Protein AF-A0A960PHQ4-F1 (afdb_monomer_lite)

Radius of gyration: 29.25 Å; chains: 1; bounding box: 65×29×78 Å

pLDDT: mean 79.84, std 12.09, range [48.16, 97.5]

Sequence (141 aa):
MTSPPAVPMPLAGDEVRRRADLRRMKAVAVGLLVVASAVFVLCALAGEDAPTWVGYVRAAAEAGMVGGLADWFAVTALFKHPLGIPIPHTAIIQKRKDDIGVGLGAFVSDYFLTPEGISERLGEAHVAERLGAWLAEPANA

Structure (mmCIF, N/CA/C/O backbone):
data_AF-A0A960PHQ4-F1
#
_entry.id   AF-A0A960PHQ4-F1
#
loop_
_atom_site.group_PDB
_atom_site.id
_atom_site.type_symbol
_atom_site.label_atom_id
_atom_site.label_alt_id
_atom_site.label_comp_id
_atom_site.label_asym_id
_atom_site.label_entity_id
_atom_site.label_seq_id
_atom_site.pdbx_PDB_ins_code
_atom_site.Cartn_x
_atom_site.Cartn_y
_atom_site.Cartn_z
_atom_site.occupancy
_atom_site.B_iso_or_equiv
_atom_site.auth_seq_id
_atom_site.auth_comp_id
_atom_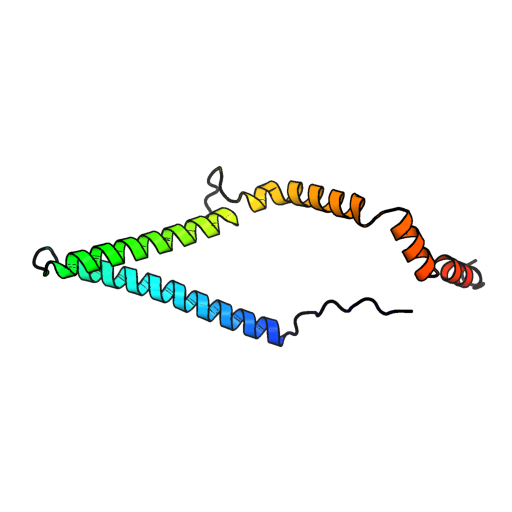site.auth_asym_id
_atom_site.auth_atom_id
_atom_site.pdbx_PDB_model_num
ATOM 1 N N . MET A 1 1 ? -37.897 9.200 27.853 1.00 48.16 1 MET A N 1
ATOM 2 C CA . MET A 1 1 ? -37.429 7.964 27.186 1.00 48.16 1 MET A CA 1
ATOM 3 C C . MET A 1 1 ? -37.031 8.293 25.753 1.00 48.16 1 MET A C 1
ATOM 5 O O . MET A 1 1 ? -37.860 8.227 24.857 1.00 48.16 1 MET A O 1
ATOM 9 N N . THR A 1 2 ? -35.791 8.717 25.536 1.00 59.56 2 THR A N 1
ATOM 10 C CA . THR A 1 2 ? -35.213 8.901 24.199 1.00 59.56 2 THR A CA 1
ATOM 11 C C . THR A 1 2 ? -34.371 7.665 23.899 1.00 59.56 2 THR A C 1
ATOM 13 O O . THR A 1 2 ? -33.477 7.311 24.662 1.00 59.56 2 THR A O 1
ATOM 16 N N . SER A 1 3 ? -34.709 6.929 22.842 1.00 61.38 3 SER A N 1
ATOM 17 C CA . SER A 1 3 ? -33.902 5.788 22.405 1.00 61.38 3 SER A CA 1
ATOM 18 C C . SER A 1 3 ? -32.470 6.260 22.113 1.00 61.38 3 SER A C 1
ATOM 20 O O . SER A 1 3 ? -32.312 7.325 21.509 1.00 61.38 3 SER A O 1
ATOM 22 N N . PRO A 1 4 ? -31.423 5.514 22.516 1.00 65.06 4 PRO A N 1
ATOM 23 C CA . PRO A 1 4 ? -30.059 5.868 22.146 1.00 65.06 4 PRO A CA 1
ATOM 24 C C . PRO A 1 4 ? -29.935 5.894 20.614 1.00 65.06 4 PRO A C 1
ATOM 26 O O . PRO A 1 4 ? -30.581 5.082 19.942 1.00 65.06 4 PRO A O 1
ATOM 29 N N . PRO A 1 5 ? -29.135 6.812 20.041 1.00 63.31 5 PRO A N 1
ATOM 30 C CA . PRO A 1 5 ? -28.944 6.877 18.600 1.00 63.31 5 PRO A CA 1
ATOM 31 C C . PRO A 1 5 ? -28.384 5.537 18.122 1.00 63.31 5 PRO A C 1
ATOM 33 O O . PRO A 1 5 ? -27.316 5.104 18.558 1.00 63.31 5 PRO A O 1
ATOM 36 N N . ALA A 1 6 ? -29.127 4.859 17.249 1.00 65.88 6 ALA A N 1
ATOM 37 C CA . ALA A 1 6 ? -28.665 3.635 16.622 1.00 65.88 6 ALA A CA 1
ATOM 38 C C . ALA A 1 6 ? -27.411 3.973 15.811 1.00 65.88 6 ALA A C 1
ATOM 40 O O . ALA A 1 6 ? -27.492 4.689 14.813 1.00 65.88 6 ALA A O 1
ATOM 41 N N . VAL A 1 7 ? -26.247 3.486 16.250 1.00 68.56 7 VAL A N 1
ATOM 42 C CA . VAL A 1 7 ? -25.045 3.485 15.414 1.00 68.56 7 VAL A CA 1
ATOM 43 C C . VAL A 1 7 ? -25.426 2.708 14.156 1.00 68.56 7 VAL A C 1
ATOM 45 O O . VAL A 1 7 ? -25.798 1.538 14.290 1.00 68.56 7 VAL A O 1
ATOM 48 N N . PRO A 1 8 ? -25.413 3.323 12.959 1.00 69.31 8 PRO A N 1
ATOM 49 C CA . PRO A 1 8 ? -25.793 2.623 11.744 1.00 69.31 8 PRO A CA 1
ATOM 50 C C . PRO A 1 8 ? -24.843 1.441 11.567 1.00 69.31 8 PRO A C 1
ATOM 52 O O . PRO A 1 8 ? -23.664 1.621 11.262 1.00 69.31 8 PRO A O 1
ATOM 55 N N . MET A 1 9 ? -25.334 0.229 11.822 1.00 70.31 9 MET A N 1
ATOM 56 C CA . MET A 1 9 ? -24.598 -0.978 11.479 1.00 70.31 9 MET A CA 1
ATOM 57 C C . MET A 1 9 ? -24.471 -0.986 9.957 1.00 70.31 9 MET A C 1
ATOM 59 O O . MET A 1 9 ? -25.500 -0.843 9.288 1.00 70.31 9 MET A O 1
ATOM 63 N N . PRO A 1 10 ? -23.251 -1.116 9.402 1.00 70.06 10 PRO A N 1
ATOM 64 C CA . PRO A 1 10 ? -23.068 -1.208 7.962 1.00 70.06 10 PRO A CA 1
ATOM 65 C C . PRO A 1 10 ? -24.011 -2.279 7.423 1.00 70.06 10 PRO A C 1
ATOM 67 O O . PRO A 1 10 ? -23.977 -3.426 7.877 1.00 70.06 10 PRO A O 1
ATOM 70 N N . LEU A 1 11 ? -24.896 -1.907 6.499 1.00 79.19 11 LEU A N 1
ATOM 71 C CA . LEU A 1 11 ? -25.773 -2.895 5.891 1.00 79.19 11 LEU A CA 1
ATOM 72 C C . LEU A 1 11 ? -24.887 -3.860 5.103 1.00 79.19 11 LEU A C 1
ATOM 74 O O . LEU A 1 11 ? -23.880 -3.454 4.521 1.00 79.19 11 LEU A O 1
ATOM 78 N N . ALA A 1 12 ? -25.255 -5.140 5.041 1.00 75.81 12 ALA A N 1
ATOM 79 C CA . ALA A 1 12 ? -24.461 -6.144 4.326 1.00 75.81 12 ALA A CA 1
ATOM 80 C C . ALA A 1 12 ? -24.125 -5.719 2.874 1.00 75.81 12 ALA A C 1
ATOM 82 O O . ALA A 1 12 ? -23.070 -6.073 2.348 1.00 75.81 12 ALA A O 1
ATOM 83 N N . GLY A 1 13 ? -24.980 -4.901 2.244 1.00 76.94 13 GLY A N 1
ATOM 84 C CA . GLY A 1 13 ? -24.731 -4.298 0.931 1.00 76.94 13 GLY A CA 1
ATOM 85 C C . GLY A 1 13 ? -23.584 -3.275 0.892 1.00 76.94 13 GLY A C 1
ATOM 86 O O . GLY A 1 13 ? -22.830 -3.252 -0.085 1.00 76.94 13 GLY A O 1
ATOM 87 N N . ASP A 1 14 ? -23.391 -2.484 1.950 1.00 84.50 14 ASP A N 1
ATOM 88 C CA . ASP A 1 14 ? -22.328 -1.473 2.042 1.00 84.50 14 ASP A CA 1
ATOM 89 C C . ASP A 1 14 ? -20.948 -2.133 2.133 1.00 84.50 14 ASP A C 1
ATOM 91 O O . ASP A 1 14 ? -19.990 -1.697 1.488 1.00 84.50 14 ASP A O 1
ATOM 95 N N . GLU A 1 15 ? -20.844 -3.241 2.873 1.00 85.00 15 GLU A N 1
ATOM 96 C CA . GLU A 1 15 ? -19.604 -4.013 2.963 1.00 85.00 15 GLU A CA 1
ATOM 97 C C . GLU A 1 15 ? -19.213 -4.645 1.626 1.00 85.00 15 GLU A C 1
ATOM 99 O O . GLU A 1 15 ? -18.039 -4.616 1.245 1.00 85.00 15 GLU A O 1
ATOM 104 N N . VAL A 1 16 ? -20.182 -5.211 0.899 1.00 86.81 16 VAL A N 1
ATOM 105 C CA . VAL A 1 16 ? -19.943 -5.825 -0.415 1.00 86.81 16 VAL A CA 1
ATOM 106 C C . VAL A 1 16 ? -19.459 -4.774 -1.411 1.00 86.81 16 VAL A C 1
ATOM 108 O O . VAL A 1 16 ? -18.471 -5.007 -2.114 1.00 86.81 16 VAL A O 1
ATOM 111 N N . ARG A 1 17 ? -20.089 -3.593 -1.424 1.00 86.06 17 ARG A N 1
ATOM 112 C CA . ARG A 1 17 ? -19.696 -2.483 -2.298 1.00 86.06 17 ARG A CA 1
ATOM 113 C C . ARG A 1 17 ? -18.301 -1.963 -1.959 1.00 86.06 17 ARG A C 1
ATOM 115 O O . ARG A 1 17 ? -17.444 -1.904 -2.837 1.00 86.06 17 ARG A O 1
ATOM 122 N N . ARG A 1 18 ? -18.016 -1.737 -0.673 1.00 85.69 18 ARG A N 1
ATOM 123 C CA . ARG A 1 18 ? -16.688 -1.316 -0.204 1.00 85.69 18 ARG A CA 1
ATOM 124 C C . ARG A 1 18 ? -15.602 -2.333 -0.559 1.00 85.69 18 ARG A C 1
ATOM 126 O O . ARG A 1 18 ? -14.511 -1.951 -0.977 1.00 85.69 18 ARG A O 1
ATOM 133 N N . ARG A 1 19 ? -15.877 -3.636 -0.427 1.00 90.00 19 ARG A N 1
ATOM 134 C CA . ARG A 1 19 ? -14.938 -4.695 -0.841 1.00 90.00 19 ARG A CA 1
ATOM 135 C C . ARG A 1 19 ? -14.691 -4.668 -2.350 1.00 90.00 19 ARG A C 1
ATOM 137 O O . ARG A 1 19 ? -13.545 -4.846 -2.762 1.00 90.00 19 ARG A O 1
ATOM 144 N N . ALA A 1 20 ? -15.722 -4.448 -3.164 1.00 91.50 20 ALA A N 1
ATOM 145 C CA . ALA A 1 20 ? -15.577 -4.324 -4.613 1.00 91.50 20 ALA A CA 1
ATOM 146 C C . ALA A 1 20 ? -14.720 -3.105 -4.997 1.00 91.50 20 ALA A C 1
ATOM 148 O O . ALA A 1 20 ? -13.780 -3.246 -5.782 1.00 91.50 20 ALA A O 1
ATOM 149 N N . ASP A 1 21 ? -14.964 -1.952 -4.373 1.00 92.19 21 ASP A N 1
ATOM 150 C CA . ASP A 1 21 ? -14.197 -0.724 -4.607 1.00 92.19 21 ASP A CA 1
ATOM 151 C C . ASP A 1 21 ? -12.722 -0.900 -4.221 1.00 92.19 21 ASP A C 1
ATOM 153 O O . ASP A 1 21 ? -11.825 -0.589 -5.006 1.00 92.19 21 ASP A O 1
ATOM 157 N N . LEU A 1 22 ? -12.449 -1.516 -3.064 1.00 92.69 22 LEU A N 1
ATOM 158 C CA . LEU A 1 22 ? -11.085 -1.838 -2.634 1.00 92.69 22 LEU A CA 1
ATOM 159 C C . LEU A 1 22 ? -10.380 -2.796 -3.600 1.00 92.69 22 LEU A C 1
ATOM 161 O O . LEU A 1 22 ? -9.191 -2.630 -3.873 1.00 92.69 22 LEU A O 1
ATOM 165 N N . ARG A 1 23 ? -11.085 -3.806 -4.127 1.00 94.38 23 ARG A N 1
ATOM 166 C CA . ARG A 1 23 ? -10.520 -4.721 -5.133 1.00 94.38 23 ARG A CA 1
ATOM 167 C C . ARG A 1 23 ? -10.182 -3.985 -6.422 1.00 94.38 23 ARG A C 1
ATOM 169 O O . ARG A 1 23 ? -9.121 -4.239 -6.983 1.00 94.38 23 ARG A O 1
ATOM 176 N N . ARG A 1 24 ? -11.037 -3.057 -6.860 1.00 95.12 24 ARG A N 1
ATOM 177 C CA . ARG A 1 24 ? -10.788 -2.228 -8.043 1.00 95.12 24 ARG A CA 1
ATOM 178 C C . ARG A 1 24 ? -9.578 -1.320 -7.843 1.00 95.12 24 ARG A C 1
ATOM 180 O O . ARG A 1 24 ? -8.698 -1.313 -8.694 1.00 95.12 24 ARG A O 1
ATOM 187 N N . MET A 1 25 ? -9.490 -0.618 -6.713 1.00 94.50 25 MET A N 1
ATOM 188 C CA . MET A 1 25 ? -8.337 0.234 -6.396 1.00 94.50 25 MET A CA 1
ATOM 189 C C . MET A 1 25 ? -7.035 -0.570 -6.345 1.00 94.50 25 MET A C 1
ATOM 191 O O . MET A 1 25 ? -6.044 -0.165 -6.946 1.00 94.50 25 MET A O 1
ATOM 195 N N . LYS A 1 26 ? -7.045 -1.744 -5.697 1.00 91.88 26 LYS A N 1
ATOM 196 C CA . LYS A 1 26 ? -5.885 -2.648 -5.676 1.00 91.88 26 LYS A CA 1
ATOM 197 C C . LYS A 1 26 ? -5.500 -3.114 -7.076 1.00 91.88 26 LYS A C 1
ATOM 199 O O . LYS A 1 26 ? -4.320 -3.111 -7.398 1.00 91.88 26 LYS A O 1
ATOM 204 N N . ALA A 1 27 ? -6.472 -3.486 -7.907 1.00 95.44 27 ALA A N 1
ATOM 205 C CA . ALA A 1 27 ? -6.213 -3.910 -9.280 1.00 95.44 27 ALA A CA 1
ATOM 206 C C . ALA A 1 27 ? -5.602 -2.781 -10.122 1.00 95.44 27 ALA A C 1
ATOM 208 O O . ALA A 1 27 ? -4.669 -3.034 -10.875 1.00 95.44 27 ALA A O 1
ATOM 209 N N . VAL A 1 28 ? -6.074 -1.540 -9.961 1.00 96.44 28 VAL A N 1
ATOM 210 C CA . VAL A 1 28 ? -5.497 -0.370 -10.639 1.00 96.44 28 VAL A CA 1
ATOM 211 C C . VAL A 1 28 ? -4.069 -0.113 -10.160 1.00 96.44 28 VAL A C 1
ATOM 213 O O . VAL A 1 28 ? -3.175 -0.004 -10.990 1.00 96.44 28 VAL A O 1
ATOM 216 N N . ALA A 1 29 ? -3.829 -0.074 -8.846 1.00 93.25 29 ALA A N 1
ATOM 217 C CA . ALA A 1 29 ? -2.496 0.169 -8.290 1.00 93.25 29 ALA A CA 1
ATOM 218 C C . ALA A 1 29 ? -1.482 -0.906 -8.721 1.00 93.25 29 ALA A C 1
ATOM 220 O O . ALA A 1 29 ? -0.396 -0.585 -9.198 1.00 93.25 29 ALA A O 1
ATOM 221 N N . VAL A 1 30 ? -1.858 -2.186 -8.621 1.00 94.88 30 VAL A N 1
ATOM 222 C CA . VAL A 1 30 ? -1.017 -3.308 -9.068 1.00 94.88 30 VAL A CA 1
ATOM 223 C C . VAL A 1 30 ? -0.835 -3.282 -10.585 1.00 94.88 30 VAL A C 1
ATOM 225 O O . VAL A 1 30 ? 0.270 -3.506 -11.064 1.00 94.88 30 VAL A O 1
ATOM 228 N N . GLY A 1 31 ? -1.884 -2.963 -11.347 1.00 96.50 31 GLY A N 1
ATOM 229 C CA . GLY A 1 31 ? -1.809 -2.827 -12.799 1.00 96.50 31 GLY A CA 1
ATOM 230 C C . GLY A 1 31 ? -0.816 -1.749 -13.227 1.00 96.50 31 GLY A C 1
ATOM 231 O O . GLY A 1 31 ? 0.034 -2.014 -14.070 1.00 96.50 31 GLY A O 1
ATOM 232 N N . LEU A 1 32 ? -0.854 -0.569 -12.600 1.00 95.62 32 LEU A N 1
ATOM 233 C CA . LEU A 1 32 ? 0.107 0.508 -12.856 1.00 95.62 32 LEU A CA 1
ATOM 234 C C . LEU A 1 32 ? 1.545 0.079 -12.540 1.00 95.62 32 LEU A C 1
ATOM 236 O O . LEU A 1 32 ? 2.444 0.345 -13.335 1.00 95.62 32 LEU A O 1
ATOM 240 N N . LEU A 1 33 ? 1.758 -0.629 -11.426 1.00 95.44 33 LEU A N 1
ATOM 241 C CA . LEU A 1 33 ? 3.077 -1.146 -11.056 1.00 95.44 33 LEU A CA 1
ATOM 242 C C . LEU A 1 33 ? 3.601 -2.165 -12.080 1.00 95.44 33 LEU A C 1
ATOM 244 O O . LEU A 1 33 ? 4.761 -2.094 -12.486 1.00 95.44 33 LEU A O 1
ATOM 248 N N . VAL A 1 34 ? 2.747 -3.090 -12.529 1.00 97.44 34 VAL A N 1
ATOM 249 C CA . VAL A 1 34 ? 3.091 -4.089 -13.554 1.00 97.44 34 VAL A CA 1
ATOM 250 C C . VAL A 1 34 ? 3.416 -3.413 -14.883 1.00 97.44 34 VAL A C 1
ATOM 252 O O . VAL A 1 34 ? 4.410 -3.766 -15.510 1.00 97.44 34 VAL A O 1
ATOM 255 N N . VAL A 1 35 ? 2.628 -2.417 -15.294 1.00 97.50 35 VAL A N 1
ATOM 256 C CA . VAL A 1 35 ? 2.881 -1.642 -16.517 1.00 97.50 35 VAL A CA 1
ATOM 257 C C . VAL A 1 35 ? 4.214 -0.900 -16.424 1.00 97.50 35 VAL A C 1
ATOM 259 O O . VAL A 1 35 ? 5.023 -1.022 -17.337 1.00 97.50 35 VAL A O 1
ATOM 262 N N . ALA A 1 36 ? 4.487 -0.193 -15.322 1.00 95.75 36 ALA A N 1
ATOM 263 C CA . ALA A 1 36 ? 5.765 0.492 -15.116 1.00 95.75 36 ALA A CA 1
ATOM 264 C C . ALA A 1 36 ? 6.949 -0.489 -15.163 1.00 95.75 36 ALA A C 1
ATOM 266 O O . ALA A 1 36 ? 7.940 -0.233 -15.841 1.00 95.75 36 ALA A O 1
ATOM 267 N N . SER A 1 37 ? 6.808 -1.652 -14.524 1.00 96.31 37 SER A N 1
ATOM 268 C CA . SER A 1 37 ? 7.827 -2.708 -14.539 1.00 96.31 37 SER A CA 1
ATOM 269 C C . SER A 1 37 ? 8.048 -3.270 -15.948 1.00 96.31 37 SER A C 1
ATOM 271 O O . SER A 1 37 ? 9.184 -3.445 -16.377 1.00 96.31 37 SER A O 1
ATOM 273 N N . ALA A 1 38 ? 6.973 -3.521 -16.699 1.00 96.69 38 ALA A N 1
ATOM 274 C CA . ALA A 1 38 ? 7.052 -4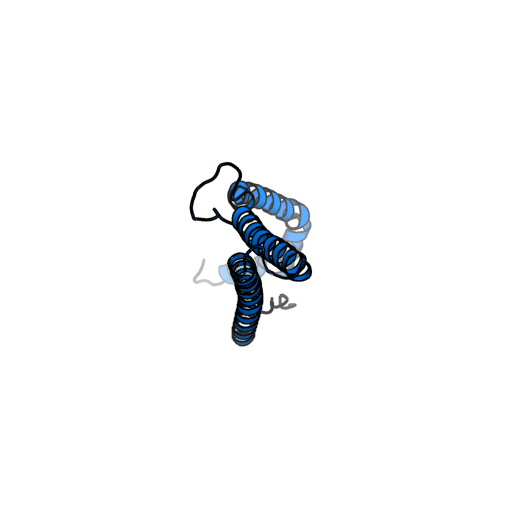.023 -18.067 1.00 96.69 38 ALA A CA 1
ATOM 275 C C . ALA A 1 38 ? 7.712 -3.003 -19.005 1.00 96.69 38 ALA A C 1
ATOM 277 O O . ALA A 1 38 ? 8.592 -3.373 -19.777 1.00 96.69 38 ALA A O 1
ATOM 278 N N . VAL A 1 39 ? 7.342 -1.721 -18.905 1.00 94.75 39 VAL A N 1
ATOM 279 C CA . VAL A 1 39 ? 7.979 -0.635 -19.667 1.00 94.75 39 VAL A CA 1
ATOM 280 C C . VAL A 1 39 ? 9.467 -0.552 -19.333 1.00 94.75 39 VAL A C 1
ATOM 282 O O . VAL A 1 39 ? 10.284 -0.503 -20.247 1.00 94.75 39 VAL A O 1
ATOM 285 N N . PHE A 1 40 ? 9.833 -0.612 -18.049 1.00 94.06 40 PHE A N 1
ATOM 286 C CA . PHE A 1 40 ? 11.233 -0.620 -17.630 1.00 94.06 40 PHE A CA 1
ATOM 287 C C . PHE A 1 40 ? 12.009 -1.788 -18.253 1.00 94.06 40 PHE A C 1
ATOM 289 O O . PHE A 1 40 ? 13.061 -1.565 -18.848 1.00 94.06 40 PHE A O 1
ATOM 296 N N . VAL A 1 41 ? 11.477 -3.014 -18.182 1.00 94.50 41 VAL A N 1
ATOM 297 C CA . VAL A 1 41 ? 12.118 -4.207 -18.760 1.00 94.50 41 VAL A CA 1
ATOM 298 C C . VAL A 1 41 ? 12.246 -4.088 -20.278 1.00 94.50 41 VAL A C 1
ATOM 300 O O . VAL A 1 41 ? 13.318 -4.347 -20.814 1.00 94.50 41 VAL A O 1
ATOM 303 N N . LEU A 1 42 ? 11.197 -3.654 -20.981 1.00 93.00 42 LEU A N 1
ATOM 304 C CA . LEU A 1 42 ? 11.238 -3.476 -22.436 1.00 93.00 42 LEU A CA 1
ATOM 305 C C . LEU A 1 42 ? 12.285 -2.436 -22.851 1.00 93.00 42 LEU A C 1
ATOM 307 O O . LEU A 1 42 ? 13.065 -2.688 -23.767 1.00 93.00 42 LEU A O 1
ATOM 311 N N . CYS A 1 43 ? 12.353 -1.299 -22.155 1.00 89.88 43 CYS A N 1
ATOM 312 C CA . CYS A 1 43 ? 13.373 -0.286 -22.411 1.00 89.88 43 CYS A CA 1
ATOM 313 C C . CYS A 1 43 ? 14.782 -0.763 -22.034 1.00 89.88 43 CYS A C 1
ATOM 315 O O . CYS A 1 43 ? 15.745 -0.379 -22.688 1.00 89.88 43 CYS A O 1
ATOM 317 N N . ALA A 1 44 ? 14.923 -1.595 -21.000 1.00 87.44 44 ALA A N 1
ATOM 318 C CA . ALA A 1 44 ? 16.206 -2.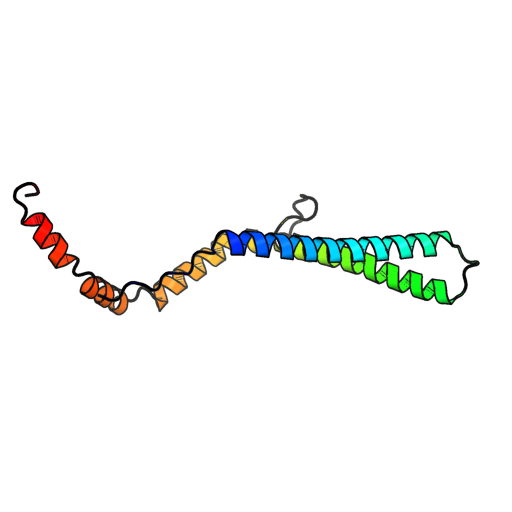176 -20.617 1.00 87.44 44 ALA A CA 1
ATOM 319 C C . ALA A 1 44 ? 16.707 -3.205 -21.646 1.00 87.44 44 ALA A C 1
ATOM 321 O O . ALA A 1 44 ? 17.901 -3.248 -21.928 1.00 87.44 44 ALA A O 1
ATOM 322 N N . LEU A 1 45 ? 15.804 -3.997 -22.235 1.00 88.94 45 LEU A N 1
ATOM 323 C CA . LEU A 1 45 ? 16.128 -4.992 -23.263 1.00 88.94 45 LEU A CA 1
ATOM 324 C C . LEU A 1 45 ? 16.416 -4.375 -24.638 1.00 88.94 45 LEU A C 1
ATOM 326 O O . LEU A 1 45 ? 17.107 -4.997 -25.439 1.00 88.94 45 LEU A O 1
ATOM 330 N N . ALA A 1 46 ? 15.913 -3.169 -24.914 1.00 84.88 46 ALA A N 1
ATOM 331 C CA . ALA A 1 46 ? 16.153 -2.463 -26.174 1.00 84.88 46 ALA A CA 1
ATOM 332 C C . ALA A 1 46 ? 17.628 -2.052 -26.391 1.00 84.88 46 ALA A C 1
ATOM 334 O O . ALA A 1 46 ? 18.000 -1.736 -27.517 1.00 84.88 46 ALA A O 1
ATOM 335 N N . GLY A 1 47 ? 18.468 -2.097 -25.349 1.00 73.94 47 GLY A N 1
ATOM 336 C CA . GLY A 1 47 ? 19.908 -1.840 -25.452 1.00 73.94 47 GLY A CA 1
ATOM 337 C C . GLY A 1 47 ? 20.282 -0.367 -25.673 1.00 73.94 47 GLY A C 1
ATOM 338 O O . GLY A 1 47 ? 19.435 0.525 -25.632 1.00 73.94 47 GLY A O 1
ATOM 339 N N . GLU A 1 48 ? 21.578 -0.107 -25.867 1.00 72.25 48 GLU A N 1
ATOM 340 C CA . GLU A 1 48 ? 22.140 1.248 -26.038 1.00 72.25 48 GLU A CA 1
ATOM 341 C C . GLU A 1 48 ? 21.890 1.852 -27.432 1.00 72.25 48 GLU A C 1
ATOM 343 O O . GLU A 1 48 ? 21.992 3.065 -27.594 1.00 72.25 48 GLU A O 1
ATOM 348 N N . ASP A 1 49 ? 21.483 1.037 -28.411 1.00 76.75 49 ASP A N 1
ATOM 349 C CA . ASP A 1 49 ? 21.101 1.485 -29.761 1.00 76.75 49 ASP A CA 1
ATOM 350 C C . ASP A 1 49 ? 19.710 2.148 -29.801 1.00 76.75 49 ASP A C 1
ATOM 352 O O . ASP A 1 49 ? 19.243 2.615 -30.846 1.00 76.75 49 ASP A O 1
ATOM 356 N N . ALA A 1 50 ? 19.017 2.190 -28.661 1.00 79.06 50 ALA A N 1
ATOM 357 C CA . ALA A 1 50 ? 17.716 2.817 -28.544 1.00 79.06 50 ALA A CA 1
ATOM 358 C C . ALA A 1 50 ? 17.818 4.357 -28.623 1.00 79.06 50 ALA A C 1
ATOM 360 O O . ALA A 1 50 ? 18.730 4.963 -28.055 1.00 79.06 50 ALA A O 1
ATOM 361 N N . PRO A 1 51 ? 16.848 5.034 -29.267 1.00 84.25 51 PRO A N 1
ATOM 362 C CA . PRO A 1 51 ? 16.812 6.492 -29.313 1.00 84.25 51 PRO A CA 1
ATOM 363 C C . PRO A 1 51 ? 16.856 7.134 -27.919 1.00 84.25 51 PRO A C 1
ATOM 365 O O . PRO A 1 51 ? 16.277 6.614 -26.968 1.00 84.25 51 PRO A O 1
ATOM 368 N N . THR A 1 52 ? 17.433 8.332 -27.805 1.00 86.12 52 THR A N 1
ATOM 369 C CA . THR A 1 52 ? 17.651 9.034 -26.521 1.00 86.12 52 THR A CA 1
ATOM 370 C C . THR A 1 52 ? 16.373 9.208 -25.687 1.00 86.12 52 THR A C 1
ATOM 372 O O . THR A 1 52 ? 16.422 9.195 -24.458 1.00 86.12 52 THR A O 1
ATOM 375 N N . TRP A 1 53 ? 15.206 9.314 -26.337 1.00 88.19 53 TRP A N 1
ATOM 376 C CA . TRP A 1 53 ? 13.913 9.409 -25.653 1.00 88.19 53 TRP A CA 1
ATOM 377 C C . TRP A 1 53 ? 13.549 8.146 -24.856 1.00 88.19 53 TRP A C 1
ATOM 379 O O . TRP A 1 53 ? 12.878 8.246 -23.829 1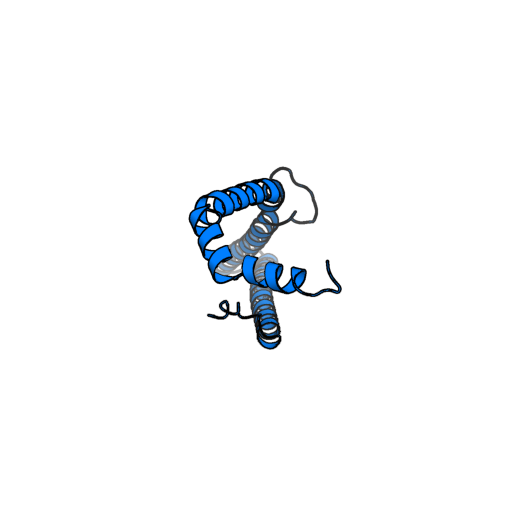.00 88.19 53 TRP A O 1
ATOM 389 N N . VAL A 1 54 ? 14.038 6.973 -25.272 1.00 89.06 54 VAL A N 1
ATOM 390 C CA . VAL A 1 54 ? 13.844 5.695 -24.569 1.00 89.06 54 VAL A CA 1
ATOM 391 C C . VAL A 1 54 ? 14.538 5.719 -23.207 1.00 89.06 54 VAL A C 1
ATOM 393 O O . VAL A 1 54 ? 14.006 5.173 -22.244 1.00 89.06 54 VAL A O 1
ATOM 396 N N . GLY A 1 55 ? 15.667 6.426 -23.087 1.00 88.06 55 GLY A N 1
ATOM 397 C CA . GLY A 1 55 ? 16.353 6.637 -21.811 1.00 88.06 55 GLY A CA 1
ATOM 398 C C . GLY A 1 55 ? 15.495 7.394 -20.792 1.00 88.06 55 GLY A C 1
ATOM 399 O O . GLY A 1 55 ? 15.416 6.988 -19.633 1.00 88.06 55 GLY A O 1
ATOM 400 N N . TYR A 1 56 ? 14.777 8.439 -21.222 1.00 91.69 56 TYR A N 1
ATOM 401 C CA . TYR A 1 56 ? 13.849 9.166 -20.346 1.00 91.69 56 TYR A CA 1
ATOM 402 C C . TYR A 1 56 ? 12.668 8.295 -19.909 1.00 91.69 56 TYR A C 1
ATOM 404 O O . TYR A 1 56 ? 12.290 8.315 -18.738 1.00 91.69 56 TYR A O 1
ATOM 412 N N . VAL A 1 57 ? 12.112 7.494 -20.825 1.00 93.06 57 VAL A N 1
ATOM 413 C CA . VAL A 1 57 ? 11.019 6.560 -20.508 1.00 93.06 57 VAL A CA 1
ATOM 414 C C . VAL A 1 57 ? 11.488 5.480 -19.535 1.00 93.06 57 VAL A C 1
ATOM 416 O O . VAL A 1 57 ? 10.789 5.195 -18.564 1.00 93.06 57 VAL A O 1
ATOM 419 N N . ARG A 1 58 ? 12.692 4.933 -19.735 1.00 92.88 58 ARG A N 1
ATOM 420 C CA . ARG A 1 58 ? 13.313 3.972 -18.820 1.00 92.88 58 ARG A CA 1
ATOM 421 C C . ARG A 1 58 ? 13.468 4.557 -17.422 1.00 92.88 58 ARG A C 1
ATOM 423 O O . ARG A 1 58 ? 13.038 3.919 -16.470 1.00 92.88 58 ARG A O 1
ATOM 430 N N . ALA A 1 59 ? 14.035 5.757 -17.298 1.00 93.19 59 ALA A N 1
ATOM 431 C CA . ALA A 1 59 ? 14.251 6.401 -16.004 1.00 93.19 59 ALA A CA 1
ATOM 432 C C . ALA A 1 59 ? 12.926 6.703 -15.281 1.00 93.19 59 ALA A C 1
ATOM 434 O O . ALA A 1 59 ? 12.804 6.474 -14.079 1.00 93.19 59 ALA A O 1
ATOM 435 N N . ALA A 1 60 ? 11.906 7.164 -16.012 1.00 94.56 60 ALA A N 1
ATOM 436 C CA . ALA A 1 60 ? 10.576 7.390 -15.451 1.00 94.56 60 ALA A CA 1
ATOM 437 C C . ALA A 1 60 ? 9.917 6.079 -14.983 1.00 94.56 60 ALA A C 1
ATOM 439 O O . ALA A 1 60 ? 9.334 6.030 -13.899 1.00 94.56 60 ALA A O 1
ATOM 440 N N . ALA A 1 61 ? 10.035 5.010 -15.774 1.00 94.06 61 ALA A N 1
ATOM 441 C CA . ALA A 1 61 ? 9.515 3.689 -15.433 1.00 94.06 61 ALA A CA 1
ATOM 442 C C . ALA A 1 61 ? 10.251 3.068 -14.234 1.00 94.06 61 ALA A C 1
ATOM 444 O O . ALA A 1 61 ? 9.608 2.512 -13.344 1.00 94.06 61 ALA A O 1
ATOM 445 N N . GLU A 1 62 ? 11.575 3.223 -14.168 1.00 95.69 62 GLU A N 1
ATOM 446 C CA . GLU A 1 62 ? 12.415 2.812 -13.040 1.00 95.69 62 GLU A CA 1
ATOM 447 C C . GLU A 1 62 ? 11.986 3.518 -11.751 1.00 95.69 62 GLU A C 1
ATOM 449 O O . GLU A 1 62 ? 11.684 2.863 -10.751 1.00 95.69 62 GLU A O 1
ATOM 454 N N . ALA A 1 63 ? 11.864 4.848 -11.794 1.00 96.12 63 ALA A N 1
ATOM 455 C CA . ALA A 1 63 ? 11.422 5.645 -10.657 1.00 96.12 63 ALA A CA 1
ATOM 456 C C . ALA A 1 63 ? 10.003 5.268 -10.201 1.00 96.12 63 ALA A C 1
ATOM 458 O O . ALA A 1 63 ? 9.757 5.122 -9.003 1.00 96.12 63 ALA A O 1
ATOM 459 N N . GLY A 1 64 ? 9.073 5.064 -11.140 1.00 94.88 64 GLY A N 1
ATOM 460 C CA . GLY A 1 64 ? 7.701 4.656 -10.834 1.00 94.88 64 GLY A CA 1
ATOM 461 C C . GLY A 1 64 ? 7.615 3.263 -10.204 1.00 94.88 64 GLY A C 1
ATOM 462 O O . GLY A 1 64 ? 6.907 3.075 -9.213 1.00 94.88 64 GLY A O 1
ATOM 463 N N . MET A 1 65 ? 8.366 2.296 -10.735 1.00 95.94 65 MET A N 1
ATOM 464 C CA . MET A 1 65 ? 8.423 0.931 -10.207 1.00 95.94 65 MET A CA 1
ATOM 465 C C . MET A 1 65 ? 9.011 0.903 -8.792 1.00 95.94 65 MET A C 1
ATOM 467 O O . MET A 1 65 ? 8.393 0.358 -7.875 1.00 95.94 65 MET A O 1
ATOM 471 N N . VAL A 1 66 ? 10.187 1.510 -8.599 1.00 95.81 66 VAL A N 1
ATOM 472 C CA . VAL A 1 66 ? 10.866 1.547 -7.296 1.00 95.81 66 VAL A CA 1
ATOM 473 C C . VAL A 1 66 ? 10.036 2.327 -6.276 1.00 95.81 66 VAL A C 1
ATOM 475 O O . VAL A 1 66 ? 9.871 1.865 -5.148 1.00 95.81 66 VAL A O 1
ATOM 478 N N . GLY A 1 67 ? 9.449 3.460 -6.673 1.00 95.56 67 GLY A N 1
ATOM 479 C CA . GLY A 1 67 ? 8.570 4.255 -5.816 1.00 95.56 67 GLY A CA 1
ATOM 480 C C . GLY A 1 67 ? 7.342 3.476 -5.341 1.00 95.56 67 GLY A C 1
ATOM 481 O O . GLY A 1 67 ? 7.023 3.498 -4.153 1.00 95.56 67 GLY A O 1
ATOM 482 N N . GLY A 1 68 ? 6.694 2.719 -6.233 1.00 94.06 68 GLY A N 1
ATOM 483 C CA . GLY A 1 68 ? 5.552 1.875 -5.869 1.00 94.06 68 GLY A CA 1
ATOM 484 C C . GLY A 1 68 ? 5.918 0.734 -4.912 1.00 94.06 68 GLY A C 1
ATOM 485 O O . GLY A 1 68 ? 5.175 0.449 -3.972 1.00 94.06 68 GLY A O 1
ATOM 486 N N . LEU A 1 69 ? 7.082 0.105 -5.103 1.00 93.06 69 LEU A N 1
ATOM 487 C CA . LEU A 1 69 ? 7.592 -0.916 -4.179 1.00 93.06 69 LEU A CA 1
ATOM 488 C C . LEU A 1 69 ? 7.932 -0.328 -2.802 1.00 93.06 69 LEU A C 1
ATOM 490 O O . LEU A 1 69 ? 7.642 -0.952 -1.778 1.00 93.06 69 LEU A O 1
ATOM 494 N N . ALA A 1 70 ? 8.516 0.871 -2.771 1.00 93.19 70 ALA A N 1
ATOM 495 C CA . ALA A 1 70 ? 8.865 1.566 -1.538 1.00 93.19 70 ALA A CA 1
AT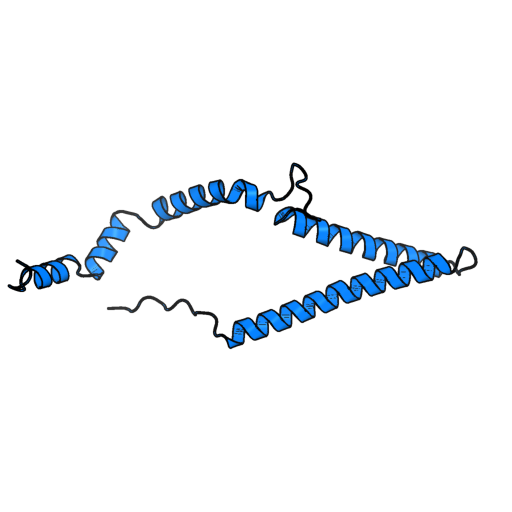OM 496 C C . ALA A 1 70 ? 7.623 1.963 -0.724 1.00 93.19 70 ALA A C 1
ATOM 498 O O . ALA A 1 70 ? 7.592 1.740 0.486 1.00 93.19 70 ALA A O 1
ATOM 499 N N . ASP A 1 71 ? 6.584 2.487 -1.376 1.00 93.06 71 ASP A N 1
ATOM 500 C CA . ASP A 1 71 ? 5.315 2.824 -0.721 1.00 93.06 71 ASP A CA 1
ATOM 501 C C . ASP A 1 71 ? 4.653 1.586 -0.095 1.00 93.06 71 ASP A C 1
ATOM 503 O O . ASP A 1 71 ? 4.285 1.589 1.085 1.00 93.06 71 ASP A O 1
ATOM 507 N N . TRP A 1 72 ? 4.606 0.472 -0.837 1.00 90.25 72 TRP A N 1
ATOM 508 C CA . TRP A 1 72 ? 4.093 -0.792 -0.305 1.00 90.25 72 TRP A CA 1
ATOM 509 C C . TRP A 1 72 ? 4.864 -1.248 0.939 1.00 90.25 72 TRP A C 1
ATOM 511 O O . TRP A 1 72 ? 4.252 -1.655 1.938 1.00 90.25 72 TRP A O 1
ATOM 521 N N . PHE A 1 73 ? 6.196 -1.168 0.895 1.00 86.44 73 PHE A N 1
ATOM 522 C CA . PHE A 1 73 ? 7.045 -1.515 2.028 1.00 86.44 73 PHE A CA 1
ATOM 523 C C . PHE A 1 73 ? 6.761 -0.612 3.234 1.00 86.44 73 PHE A C 1
ATOM 525 O O . PHE A 1 73 ? 6.586 -1.125 4.338 1.00 86.44 73 PHE A O 1
ATOM 532 N N . ALA A 1 74 ? 6.644 0.703 3.035 1.00 86.25 74 ALA A N 1
ATOM 533 C CA . ALA A 1 74 ? 6.413 1.676 4.100 1.00 86.25 74 ALA A CA 1
ATOM 534 C C . ALA A 1 74 ? 5.060 1.473 4.803 1.00 86.25 74 ALA A C 1
ATOM 536 O O . ALA A 1 74 ? 5.004 1.365 6.031 1.00 86.25 74 ALA A O 1
ATOM 537 N N . VAL A 1 75 ? 3.969 1.353 4.038 1.00 86.25 75 VAL A N 1
ATOM 538 C CA . VAL A 1 75 ? 2.627 1.122 4.598 1.00 86.25 75 VAL A CA 1
ATOM 539 C C . VAL A 1 75 ? 2.569 -0.224 5.314 1.00 86.25 75 VAL A C 1
ATOM 541 O O . VAL A 1 75 ? 2.017 -0.325 6.413 1.00 86.25 75 VAL A O 1
ATOM 544 N N . THR A 1 76 ? 3.167 -1.262 4.723 1.00 83.62 76 THR A N 1
ATOM 545 C CA . THR A 1 76 ? 3.222 -2.577 5.365 1.00 83.62 76 THR A CA 1
ATOM 546 C C . THR A 1 76 ? 4.013 -2.495 6.661 1.00 83.62 76 THR A C 1
ATOM 548 O O . THR A 1 76 ? 3.498 -2.959 7.666 1.00 83.62 76 THR A O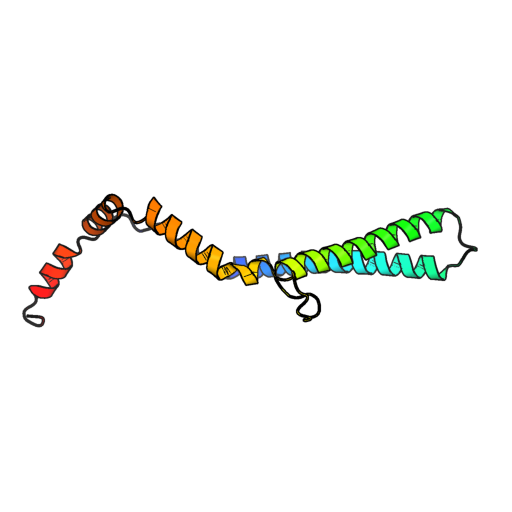 1
ATOM 551 N N . ALA A 1 77 ? 5.178 -1.842 6.679 1.00 81.81 77 ALA A N 1
ATOM 552 C CA . ALA A 1 77 ? 6.019 -1.668 7.863 1.00 81.81 77 ALA A CA 1
ATOM 553 C C . ALA A 1 77 ? 5.356 -0.871 8.993 1.00 81.81 77 ALA A C 1
ATOM 555 O O . ALA A 1 77 ? 5.674 -1.095 10.162 1.00 81.81 77 ALA A O 1
ATOM 556 N N . LEU A 1 78 ? 4.420 0.029 8.684 1.00 76.94 78 LEU A N 1
ATOM 557 C CA . LEU A 1 78 ? 3.660 0.750 9.704 1.00 76.94 78 LEU A CA 1
ATOM 558 C C . LEU A 1 78 ? 2.731 -0.189 10.491 1.00 76.94 78 LEU A C 1
ATOM 560 O O . LEU A 1 78 ? 2.605 -0.070 11.714 1.00 76.94 78 LEU A O 1
ATOM 564 N N . PHE A 1 79 ? 2.100 -1.136 9.791 1.00 76.50 79 PHE A N 1
ATOM 565 C CA . PHE A 1 79 ? 1.037 -1.973 10.347 1.00 76.50 79 PHE A CA 1
ATOM 566 C C . PHE A 1 79 ? 1.424 -3.426 10.611 1.00 76.50 79 PHE A C 1
ATOM 568 O O . PHE A 1 79 ? 0.737 -4.069 11.396 1.00 76.50 79 PHE A O 1
ATOM 575 N N . LYS A 1 80 ? 2.440 -3.972 9.945 1.00 71.75 80 LYS A N 1
ATOM 576 C CA . LYS A 1 80 ? 2.860 -5.384 9.949 1.00 71.75 80 LYS A CA 1
ATOM 577 C C . LYS A 1 80 ? 4.362 -5.487 9.632 1.00 71.75 80 LYS A C 1
ATOM 579 O O . LYS A 1 80 ? 5.022 -4.500 9.333 1.00 71.75 80 LYS A O 1
ATOM 584 N N . HIS A 1 81 ? 4.918 -6.693 9.677 1.00 76.25 81 HIS A N 1
ATOM 585 C CA . HIS A 1 81 ? 6.285 -6.938 9.219 1.00 76.25 81 HIS A CA 1
ATOM 586 C C . HIS A 1 81 ? 6.305 -7.182 7.701 1.00 76.25 81 HIS A C 1
ATOM 588 O O . HIS A 1 81 ? 5.696 -8.161 7.249 1.00 76.25 81 HIS A O 1
ATOM 594 N N . PRO A 1 82 ? 6.963 -6.325 6.894 1.00 73.06 82 PRO A N 1
ATOM 595 C CA . PRO A 1 82 ? 7.108 -6.578 5.465 1.00 73.06 82 PRO A CA 1
ATOM 596 C C . PRO A 1 82 ? 7.889 -7.887 5.272 1.00 73.06 82 PRO A C 1
ATOM 598 O O . PRO A 1 82 ? 8.878 -8.133 5.958 1.00 73.06 82 PRO A O 1
ATOM 601 N N . LEU A 1 83 ? 7.402 -8.762 4.383 1.00 69.25 83 LEU A N 1
ATOM 602 C CA . LEU A 1 83 ? 7.967 -10.099 4.110 1.00 69.25 83 LEU A CA 1
ATOM 603 C C . LEU A 1 83 ? 7.972 -11.086 5.299 1.00 69.25 83 LEU A C 1
ATOM 605 O O . LEU A 1 83 ? 8.583 -12.145 5.208 1.00 69.25 83 LEU A O 1
ATOM 609 N N . GLY A 1 84 ? 7.282 -10.777 6.403 1.00 69.12 84 GLY A N 1
ATOM 610 C CA . GLY A 1 84 ? 7.219 -11.652 7.582 1.00 69.12 84 GLY A CA 1
ATOM 611 C C . GLY A 1 84 ? 8.498 -11.679 8.427 1.00 69.12 84 GLY A C 1
ATOM 612 O O . GLY A 1 84 ? 8.580 -12.454 9.376 1.00 69.12 84 GLY A O 1
ATOM 613 N N . ILE A 1 85 ? 9.478 -10.825 8.117 1.00 73.81 85 ILE A N 1
ATOM 614 C CA . ILE A 1 85 ? 10.739 -10.736 8.855 1.00 73.81 85 ILE A CA 1
ATOM 615 C C . ILE A 1 85 ? 10.586 -9.680 9.961 1.00 73.81 85 ILE A C 1
ATOM 617 O O . ILE A 1 85 ? 10.287 -8.523 9.650 1.00 73.81 85 ILE A O 1
ATOM 621 N N . PRO A 1 86 ? 10.796 -10.027 11.246 1.00 66.44 86 PRO A N 1
ATOM 622 C CA . PRO A 1 86 ? 10.701 -9.077 12.348 1.00 66.44 86 PRO A CA 1
ATOM 623 C C . PRO A 1 86 ? 11.924 -8.151 12.358 1.00 66.44 86 PRO A C 1
ATOM 625 O O . PRO A 1 86 ? 12.894 -8.369 13.080 1.00 66.44 86 PRO A O 1
ATOM 628 N N . ILE A 1 87 ? 11.890 -7.110 11.525 1.00 69.81 87 ILE A N 1
ATOM 629 C CA . ILE A 1 87 ? 12.937 -6.087 11.495 1.00 69.81 87 ILE A CA 1
ATOM 630 C C . ILE A 1 87 ? 12.764 -5.187 12.731 1.00 69.81 87 ILE A C 1
ATOM 632 O O . ILE A 1 87 ? 11.670 -4.628 12.916 1.00 69.81 87 ILE A O 1
ATOM 636 N N . PRO A 1 88 ? 13.801 -5.009 13.574 1.00 60.16 88 PRO A N 1
ATOM 637 C CA . PRO A 1 88 ? 13.748 -4.068 14.687 1.00 60.16 88 PRO A CA 1
ATOM 638 C C . PRO A 1 88 ? 13.396 -2.671 14.146 1.00 60.16 88 PRO A C 1
ATOM 640 O O . PRO A 1 88 ? 13.991 -2.220 13.177 1.00 60.16 88 PRO A O 1
ATOM 643 N N . HIS A 1 89 ? 12.395 -2.019 14.751 1.00 63.19 89 HIS A N 1
ATOM 644 C CA . HIS A 1 89 ? 11.763 -0.743 14.338 1.00 63.19 89 HIS A CA 1
ATOM 645 C C . HIS A 1 89 ? 10.613 -0.802 13.305 1.00 63.19 89 HIS A C 1
ATOM 647 O O . HIS A 1 89 ? 10.069 0.246 12.966 1.00 63.19 89 HIS A O 1
ATOM 653 N N . THR A 1 90 ? 10.155 -1.983 12.875 1.00 58.69 90 THR A N 1
ATOM 654 C CA . THR A 1 90 ? 8.901 -2.134 12.095 1.00 58.69 90 THR A CA 1
ATOM 655 C C . THR A 1 90 ? 7.709 -2.502 13.000 1.00 58.69 90 THR A C 1
ATOM 657 O O . THR A 1 90 ? 7.906 -2.959 14.124 1.00 58.69 90 THR A O 1
ATOM 660 N N . ALA A 1 91 ? 6.470 -2.271 12.551 1.00 62.56 91 ALA A N 1
ATOM 661 C CA . ALA A 1 91 ? 5.212 -2.460 13.294 1.00 62.56 91 ALA A CA 1
ATOM 662 C C . ALA A 1 91 ? 5.013 -1.540 14.524 1.00 62.56 91 ALA A C 1
ATOM 664 O O . ALA A 1 91 ? 4.501 -1.962 15.564 1.00 62.56 91 ALA A O 1
ATOM 665 N N . ILE A 1 92 ? 5.373 -0.257 14.399 1.00 64.44 92 ILE A N 1
ATOM 666 C CA . ILE A 1 92 ? 5.316 0.743 15.487 1.00 64.44 92 ILE A CA 1
ATOM 667 C C . ILE A 1 92 ? 3.928 0.814 16.149 1.00 64.44 92 ILE A C 1
ATOM 669 O O . ILE A 1 92 ? 3.841 0.880 17.375 1.00 64.44 92 ILE A O 1
ATOM 673 N N . ILE A 1 93 ? 2.849 0.768 15.357 1.00 62.53 93 ILE A N 1
ATOM 674 C CA . ILE A 1 93 ? 1.477 0.870 15.881 1.00 62.53 93 ILE A CA 1
ATOM 675 C C . ILE A 1 93 ? 1.068 -0.404 16.629 1.00 62.53 93 ILE A C 1
ATOM 677 O O . ILE A 1 93 ? 0.464 -0.308 17.693 1.00 62.53 93 ILE A O 1
ATOM 681 N N . GLN A 1 94 ? 1.415 -1.596 16.127 1.00 61.72 94 GLN A N 1
ATOM 682 C CA . GLN A 1 94 ? 1.114 -2.840 16.847 1.00 61.72 94 GLN A CA 1
ATOM 683 C C . GLN A 1 94 ? 1.873 -2.914 18.174 1.00 61.72 94 GLN A C 1
ATOM 685 O O . GLN A 1 94 ? 1.301 -3.323 19.179 1.00 61.72 94 GLN A O 1
ATOM 690 N N . LYS A 1 95 ? 3.135 -2.468 18.190 1.00 63.50 95 LYS A N 1
ATOM 691 C CA . LYS A 1 95 ? 4.002 -2.530 19.371 1.00 63.50 95 LYS A CA 1
ATOM 692 C C . LYS A 1 95 ? 3.561 -1.603 20.512 1.00 63.50 95 LYS A C 1
ATOM 694 O O . LYS A 1 95 ? 3.854 -1.906 21.659 1.00 63.50 95 LYS A O 1
ATOM 699 N N . ARG A 1 96 ? 2.874 -0.493 20.211 1.00 67.56 96 ARG A N 1
ATOM 700 C CA . ARG A 1 96 ? 2.368 0.477 21.209 1.00 67.56 96 ARG A CA 1
ATOM 701 C C . ARG A 1 96 ? 0.844 0.494 21.341 1.00 67.56 96 ARG A C 1
ATOM 703 O O . ARG A 1 96 ? 0.282 1.442 21.880 1.00 67.56 96 ARG A O 1
ATOM 710 N N . LYS A 1 97 ? 0.157 -0.537 20.840 1.00 74.62 97 LYS A N 1
ATOM 711 C CA . LYS A 1 97 ? -1.309 -0.624 20.906 1.00 74.62 97 LYS A CA 1
ATOM 712 C C . LYS A 1 97 ? -1.816 -0.593 22.351 1.00 74.62 97 LYS A C 1
ATOM 714 O O . LYS A 1 97 ? -2.829 0.049 22.612 1.00 74.62 97 LYS A O 1
ATOM 719 N N . ASP A 1 98 ? -1.098 -1.240 23.263 1.00 75.69 98 ASP A N 1
ATOM 720 C CA . ASP A 1 98 ? -1.464 -1.289 24.679 1.00 75.69 98 ASP A CA 1
ATOM 721 C C . ASP A 1 98 ? -1.320 0.091 25.335 1.00 75.69 98 ASP A C 1
ATOM 723 O O . ASP A 1 98 ? -2.266 0.563 25.959 1.00 75.69 98 ASP A O 1
ATOM 727 N N . ASP A 1 99 ? -0.211 0.799 25.085 1.00 80.12 99 ASP A N 1
ATOM 728 C CA . ASP A 1 99 ? 0.000 2.179 25.555 1.00 80.12 99 ASP A CA 1
ATOM 729 C C . ASP A 1 99 ? -1.103 3.131 25.057 1.00 80.12 99 ASP A C 1
ATOM 731 O O . ASP A 1 99 ? -1.627 3.954 25.809 1.00 80.12 99 ASP A O 1
ATOM 735 N N . ILE A 1 100 ? -1.496 2.996 23.785 1.00 79.38 100 ILE A N 1
ATOM 736 C CA . ILE A 1 100 ? -2.595 3.767 23.184 1.00 79.38 100 ILE A CA 1
ATOM 737 C C . ILE A 1 100 ? -3.934 3.413 23.851 1.00 79.38 100 ILE A C 1
ATOM 739 O O . ILE A 1 100 ? -4.756 4.298 24.084 1.00 79.38 100 ILE A O 1
ATOM 743 N N . GLY A 1 101 ? -4.155 2.137 24.176 1.00 81.00 101 GLY A N 1
ATOM 744 C CA . GLY A 1 101 ? -5.349 1.666 24.876 1.00 81.00 101 GLY A CA 1
ATOM 745 C C . GLY A 1 101 ? -5.464 2.229 26.291 1.00 81.00 101 GLY A C 1
ATOM 746 O O . GLY A 1 101 ? -6.537 2.696 26.670 1.00 81.00 101 GLY A O 1
ATOM 747 N N . VAL A 1 102 ? -4.358 2.257 27.041 1.00 85.50 102 VAL A N 1
ATOM 748 C CA . VAL A 1 102 ? -4.312 2.865 28.380 1.00 85.50 102 VAL A CA 1
ATOM 749 C C . VAL A 1 102 ? -4.613 4.363 28.302 1.00 85.50 102 VAL A C 1
ATOM 751 O O . VAL A 1 102 ? -5.460 4.850 29.049 1.00 85.50 102 VAL A O 1
ATOM 754 N N . GLY A 1 103 ? -3.993 5.089 27.366 1.00 84.38 103 GLY A N 1
ATOM 755 C CA . GLY A 1 103 ? -4.241 6.524 27.188 1.00 84.38 103 GLY A CA 1
ATOM 756 C C . GLY A 1 103 ? -5.689 6.849 26.802 1.00 84.38 103 GLY A C 1
ATOM 757 O O . GLY A 1 103 ? -6.285 7.773 27.352 1.00 84.38 103 GLY A O 1
ATOM 758 N N . LEU A 1 104 ? -6.288 6.065 25.900 1.00 84.50 104 LEU A N 1
ATOM 759 C CA . LEU A 1 104 ? -7.691 6.234 25.513 1.00 84.50 104 LEU A CA 1
ATOM 760 C C . LEU A 1 104 ? -8.649 5.902 26.668 1.00 84.50 104 LEU A C 1
ATOM 762 O O . LEU A 1 104 ? -9.654 6.588 26.840 1.00 84.50 104 LEU A O 1
ATOM 766 N N . GLY A 1 105 ? -8.332 4.881 27.470 1.00 81.31 105 GLY A N 1
ATOM 767 C CA . GLY A 1 105 ? -9.102 4.522 28.660 1.00 81.31 105 GLY A CA 1
ATOM 768 C C . GLY A 1 105 ? -9.105 5.636 29.706 1.00 81.31 105 GLY A C 1
ATOM 769 O O . GLY A 1 105 ? -10.172 6.006 30.190 1.00 81.31 105 GLY A O 1
ATOM 770 N N . ALA A 1 106 ? -7.936 6.221 29.986 1.00 84.38 106 ALA A N 1
ATOM 771 C CA . ALA A 1 106 ? -7.817 7.378 30.872 1.00 84.38 106 ALA A CA 1
ATOM 772 C C . ALA A 1 106 ? -8.625 8.573 30.346 1.00 84.38 106 ALA A C 1
ATOM 774 O O . ALA A 1 106 ? -9.425 9.140 31.077 1.00 84.38 106 ALA A O 1
ATOM 775 N N . PHE A 1 107 ? -8.529 8.884 29.051 1.00 85.38 107 PHE A N 1
ATOM 776 C CA . PHE A 1 107 ? -9.306 9.966 28.442 1.00 85.38 107 PHE A CA 1
ATOM 777 C C . PHE A 1 107 ? -10.827 9.755 28.561 1.00 85.38 107 PHE A C 1
ATOM 779 O O . PHE A 1 107 ? -11.563 10.668 28.923 1.00 85.38 107 PHE A O 1
ATOM 786 N N . VAL A 1 108 ? -11.332 8.551 28.285 1.00 82.19 108 VAL A N 1
ATOM 787 C CA . VAL A 1 108 ? -12.769 8.268 28.443 1.00 82.19 108 VAL A CA 1
ATOM 788 C C . VAL A 1 108 ? -13.188 8.358 29.912 1.00 82.19 108 VAL A C 1
ATOM 790 O O . VAL A 1 108 ? -14.255 8.894 30.209 1.00 82.19 108 VAL A O 1
ATOM 793 N N . SER A 1 109 ? -12.343 7.884 30.827 1.00 80.06 109 SER A N 1
ATOM 794 C CA . SER A 1 109 ? -12.582 7.999 32.265 1.00 80.06 109 SER A CA 1
ATOM 795 C C . SER A 1 109 ? -12.673 9.458 32.712 1.00 80.06 109 SER A C 1
ATOM 797 O O . SER A 1 109 ? -13.644 9.844 33.355 1.00 80.06 109 SER A O 1
ATOM 799 N N . ASP A 1 110 ? -11.702 10.277 32.319 1.00 80.81 110 ASP A N 1
ATOM 800 C CA . ASP A 1 110 ? -11.558 11.649 32.805 1.00 80.81 110 ASP A CA 1
ATOM 801 C C . ASP A 1 110 ? -12.590 12.607 32.199 1.00 80.81 110 ASP A C 1
ATOM 803 O O . ASP A 1 110 ? -13.037 13.537 32.867 1.00 80.81 110 ASP A O 1
ATOM 807 N N . TYR A 1 111 ? -12.988 12.387 30.941 1.00 74.75 111 TYR A N 1
ATOM 808 C CA . TYR A 1 111 ? -13.858 13.319 30.215 1.00 74.75 111 TYR A CA 1
ATOM 809 C C . TYR A 1 111 ? -15.307 12.840 30.047 1.00 74.75 111 TYR A C 1
ATOM 811 O O . TYR A 1 111 ? -16.179 13.674 29.811 1.00 74.75 111 TYR A O 1
ATOM 819 N N . PHE A 1 112 ? -15.593 11.534 30.159 1.00 71.19 112 PHE A N 1
ATOM 820 C CA . PHE A 1 112 ? -16.944 10.986 29.946 1.00 71.19 112 PHE A CA 1
ATOM 821 C C . PHE A 1 112 ? -17.531 10.229 31.146 1.00 71.19 112 PHE A C 1
ATOM 823 O O . PHE A 1 112 ? -18.753 10.115 31.227 1.00 71.19 112 PHE A O 1
ATOM 830 N N . LEU A 1 113 ? -16.713 9.728 32.079 1.00 67.38 113 LEU A N 1
ATOM 831 C CA . LEU A 1 113 ? -17.172 9.038 33.296 1.00 67.38 113 LEU A CA 1
ATOM 832 C C . LEU A 1 113 ? -17.095 9.949 34.529 1.00 67.38 113 LEU A C 1
ATOM 834 O O . LEU A 1 113 ? -16.645 9.538 35.598 1.00 67.38 113 LEU A O 1
ATOM 838 N N . THR A 1 114 ? -17.549 11.195 34.397 1.00 75.44 114 THR A N 1
ATOM 839 C CA . THR A 1 114 ? -17.626 12.104 35.543 1.00 75.44 114 THR A CA 1
ATOM 840 C C . THR A 1 114 ? -18.773 11.701 36.487 1.00 75.44 114 THR A C 1
ATOM 842 O O . THR A 1 114 ? -19.794 11.176 36.025 1.00 75.44 114 THR A O 1
ATOM 845 N N . PRO A 1 115 ? -18.649 11.930 37.810 1.00 69.06 115 PRO A N 1
ATOM 846 C CA . PRO A 1 115 ? -19.711 11.649 38.785 1.00 69.06 115 PRO A CA 1
ATOM 847 C C . PRO A 1 115 ? -21.060 12.279 38.408 1.00 69.06 115 PRO A C 1
ATOM 849 O O . PRO A 1 115 ? -22.123 11.683 38.603 1.00 69.06 115 PRO A O 1
ATOM 852 N N . GLU A 1 116 ? -21.015 13.466 37.810 1.00 66.75 116 GLU A N 1
ATOM 853 C CA . GLU A 1 116 ? -22.171 14.206 37.316 1.00 66.75 116 GLU A CA 1
ATOM 854 C C . GLU A 1 116 ? -22.814 13.487 36.118 1.00 66.75 116 GLU A C 1
ATOM 856 O O . GLU A 1 116 ? -24.024 13.278 36.106 1.00 66.75 116 GLU A O 1
ATOM 861 N N . GLY A 1 117 ? -22.014 13.002 35.160 1.00 63.00 117 GLY A N 1
ATOM 862 C CA . GLY A 1 117 ? -22.517 12.256 34.001 1.00 63.00 117 GLY A CA 1
ATOM 863 C C . GLY A 1 117 ? -23.067 10.871 34.361 1.00 63.00 117 GLY A C 1
ATOM 864 O O . GLY A 1 117 ? -24.047 10.411 33.775 1.00 63.00 117 GLY A O 1
ATOM 865 N N . ILE A 1 118 ? -22.475 10.203 35.355 1.00 67.56 118 ILE A N 1
ATOM 866 C CA . ILE A 1 118 ? -22.949 8.901 35.845 1.00 67.56 118 ILE A CA 1
ATOM 867 C C . ILE A 1 118 ? -24.265 9.056 36.614 1.00 67.56 118 ILE A C 1
ATOM 869 O O . ILE A 1 118 ? -25.187 8.271 36.395 1.00 67.56 118 ILE A O 1
ATOM 873 N N . SER A 1 119 ? -24.373 10.054 37.496 1.00 67.50 119 SER A N 1
ATOM 874 C CA . SER A 1 119 ? -25.591 10.285 38.286 1.00 67.50 119 SER A CA 1
ATOM 875 C C . SER A 1 119 ? -26.786 10.686 37.418 1.00 67.50 119 SER A C 1
ATOM 877 O O . SER A 1 119 ? -27.885 10.171 37.630 1.00 67.50 119 SER A O 1
ATOM 879 N N . GLU A 1 120 ? -26.569 11.501 36.384 1.00 67.38 120 GLU A N 1
ATOM 880 C CA . GLU A 1 120 ? -27.600 11.866 35.409 1.00 67.38 120 GLU A CA 1
ATOM 881 C C . GLU A 1 120 ? -28.103 10.634 34.632 1.00 67.38 120 GLU A C 1
ATOM 883 O O . GLU A 1 120 ? -29.308 10.383 34.565 1.00 67.38 120 GLU A O 1
ATOM 888 N N . ARG A 1 121 ? -27.193 9.773 34.148 1.00 63.75 121 ARG A N 1
ATOM 889 C CA . ARG A 1 121 ? -27.559 8.535 33.430 1.00 63.75 121 ARG A CA 1
ATOM 890 C C . ARG A 1 121 ? -28.213 7.476 34.320 1.00 63.75 121 ARG A C 1
ATOM 892 O O . ARG A 1 121 ? -29.110 6.772 33.854 1.00 63.75 121 ARG A O 1
ATOM 899 N N . LEU A 1 122 ? -27.796 7.344 35.584 1.00 64.69 122 LEU A N 1
ATOM 900 C CA . LEU A 1 122 ? -28.455 6.452 36.551 1.00 64.69 122 LEU A CA 1
ATOM 901 C C . LEU A 1 122 ? -29.870 6.934 36.893 1.00 64.69 122 LEU A C 1
ATOM 903 O O . LEU A 1 122 ? -30.775 6.106 37.026 1.00 64.69 122 LEU A O 1
ATOM 907 N N . GLY A 1 123 ? -30.052 8.254 37.012 1.00 66.38 123 GLY A N 1
ATOM 908 C CA . GLY A 1 123 ? -31.352 8.886 37.218 1.00 66.38 123 GLY A CA 1
ATOM 909 C C . GLY A 1 123 ? -32.300 8.630 36.047 1.00 66.38 123 GLY A C 1
ATOM 910 O O . GLY A 1 123 ? -33.413 8.151 36.249 1.00 66.38 123 GLY A O 1
ATOM 911 N N . GLU A 1 124 ? -31.840 8.836 34.810 1.00 66.19 124 GLU A N 1
ATOM 912 C CA . GLU A 1 124 ? -32.641 8.568 33.607 1.00 66.19 124 GLU A CA 1
ATOM 913 C C . GLU A 1 124 ? -33.028 7.088 33.452 1.00 66.19 124 GLU A C 1
ATOM 915 O O . GLU A 1 124 ? -34.124 6.770 32.979 1.00 66.19 124 GLU A O 1
ATOM 920 N N . ALA A 1 125 ? -32.160 6.166 33.872 1.00 67.31 125 ALA A N 1
ATOM 921 C CA . ALA A 1 125 ? -32.398 4.729 33.764 1.00 67.31 125 ALA A CA 1
ATOM 922 C C . ALA A 1 125 ? -33.361 4.158 34.832 1.00 67.31 125 ALA A C 1
ATOM 924 O O . ALA A 1 125 ? -33.692 2.971 34.751 1.00 67.31 125 ALA A O 1
ATOM 925 N N . HIS A 1 126 ? -33.821 4.970 35.803 1.00 72.88 126 HIS A N 1
ATOM 926 C CA . HIS A 1 126 ? -34.752 4.590 36.886 1.00 72.88 126 HIS A CA 1
ATOM 927 C C . HIS A 1 126 ? -34.364 3.265 37.576 1.00 72.88 126 HIS A C 1
ATOM 929 O O . HIS A 1 126 ? -35.205 2.444 37.945 1.00 72.88 126 HIS A O 1
ATOM 935 N N . VAL A 1 127 ? -33.058 3.018 37.723 1.00 69.25 127 VAL A N 1
ATOM 936 C CA . VAL A 1 127 ? -32.522 1.717 38.162 1.00 69.25 127 VAL A CA 1
ATOM 937 C C . VAL A 1 127 ? -32.984 1.375 39.577 1.00 69.25 127 VAL A C 1
ATOM 939 O O . VAL A 1 127 ? -33.326 0.227 39.849 1.00 69.25 127 VAL A O 1
ATOM 942 N N . ALA A 1 128 ? -33.060 2.378 40.454 1.00 71.38 128 ALA A N 1
ATOM 943 C CA . ALA A 1 128 ? -33.565 2.225 41.816 1.00 71.38 128 ALA A CA 1
ATOM 944 C C . ALA A 1 128 ? -35.046 1.811 41.845 1.00 71.38 128 ALA A C 1
ATOM 946 O O . ALA A 1 128 ? -35.432 0.960 42.640 1.00 71.38 128 ALA A O 1
ATOM 947 N N . GLU A 1 129 ? -35.860 2.357 40.942 1.00 72.50 129 GLU A N 1
ATOM 948 C CA . GLU A 1 129 ? -37.288 2.049 40.846 1.00 72.50 129 GLU A CA 1
ATOM 949 C C . GLU A 1 129 ? -37.512 0.636 40.288 1.00 72.50 129 GLU A C 1
ATOM 951 O O . GLU A 1 129 ? -38.321 -0.125 40.812 1.00 72.50 129 GLU A O 1
ATOM 956 N N . ARG A 1 130 ? -36.712 0.228 39.292 1.00 72.44 130 ARG A N 1
ATOM 957 C CA . ARG A 1 130 ? -36.728 -1.142 38.750 1.00 72.44 130 ARG A CA 1
ATOM 958 C C . ARG A 1 130 ? -36.249 -2.183 39.761 1.00 72.44 130 ARG A C 1
ATOM 960 O O . ARG A 1 130 ? -36.833 -3.259 39.832 1.00 72.44 130 ARG A O 1
ATOM 967 N N . LEU A 1 131 ? -35.210 -1.876 40.539 1.00 76.50 131 LEU A N 1
ATOM 968 C CA . LEU A 1 131 ? -34.740 -2.740 41.627 1.00 76.50 131 LEU A CA 1
ATOM 969 C C . LEU A 1 131 ? -35.768 -2.828 42.757 1.00 76.50 131 LEU A C 1
ATOM 971 O O . LEU A 1 131 ? -36.011 -3.917 43.267 1.00 76.50 131 LEU A O 1
ATOM 975 N N . GLY A 1 132 ? -36.406 -1.709 43.107 1.00 76.25 132 GLY A N 1
ATOM 976 C CA . GLY A 1 132 ? -37.487 -1.675 44.089 1.00 76.25 132 GLY A CA 1
ATOM 977 C C . GLY A 1 132 ? -38.689 -2.513 43.654 1.00 76.25 132 GLY A C 1
ATOM 978 O O . GLY A 1 132 ? -39.190 -3.308 44.440 1.00 76.25 132 GLY A O 1
ATOM 979 N N . ALA A 1 133 ? -39.100 -2.409 42.388 1.00 76.69 133 ALA A N 1
ATOM 980 C CA . ALA A 1 133 ? -40.170 -3.232 41.829 1.00 76.69 133 ALA A CA 1
ATOM 981 C C . ALA A 1 133 ? -39.810 -4.728 41.814 1.00 76.69 133 ALA A C 1
ATOM 983 O O . ALA A 1 133 ? -40.651 -5.560 42.133 1.00 76.69 133 ALA A O 1
ATOM 984 N N . TRP A 1 134 ? -38.556 -5.070 41.501 1.00 76.44 134 TRP A N 1
ATOM 985 C CA . TRP A 1 134 ? -38.087 -6.459 41.490 1.00 76.44 134 TRP A CA 1
ATOM 986 C C . TRP A 1 134 ? -38.033 -7.085 42.892 1.00 76.44 134 TRP A C 1
ATOM 988 O O . TRP A 1 134 ? -38.418 -8.241 43.055 1.00 76.44 134 TRP A O 1
ATOM 998 N N . LEU A 1 135 ? -37.599 -6.321 43.900 1.00 73.69 135 LEU A N 1
ATOM 999 C CA . LEU A 1 135 ? -37.579 -6.744 45.308 1.00 73.69 135 LEU A CA 1
ATOM 1000 C C . LEU A 1 135 ? -38.977 -6.780 45.946 1.00 73.69 135 LEU A C 1
ATOM 1002 O O . LEU A 1 135 ? -39.186 -7.497 46.918 1.00 73.69 135 LEU A O 1
ATOM 1006 N N . ALA A 1 136 ? -39.930 -6.007 45.420 1.00 74.25 136 ALA A N 1
ATOM 1007 C CA . ALA A 1 136 ? -41.322 -6.027 45.865 1.00 74.25 136 ALA A CA 1
ATOM 1008 C C . ALA A 1 136 ? -42.097 -7.258 45.360 1.00 74.25 136 ALA A C 1
ATOM 1010 O O . ALA A 1 136 ? -43.207 -7.521 45.824 1.00 74.25 136 ALA A O 1
ATOM 1011 N N . GLU A 1 137 ? -41.527 -8.017 44.421 1.00 76.75 137 GLU A N 1
ATOM 1012 C CA . GLU A 1 137 ? -42.090 -9.273 43.949 1.00 76.75 137 GLU A CA 1
ATOM 1013 C C . GLU A 1 137 ? -41.843 -10.370 45.008 1.00 76.75 137 GLU A C 1
ATOM 1015 O O . GLU A 1 137 ? -40.691 -10.716 45.278 1.00 76.75 137 GLU A O 1
ATOM 1020 N N . PRO A 1 138 ? -42.888 -10.970 45.607 1.00 63.78 138 PRO A N 1
ATOM 1021 C CA . PRO A 1 138 ? -42.753 -11.884 46.750 1.00 63.78 138 PRO A CA 1
ATOM 1022 C C . PRO A 1 138 ? -42.041 -13.212 46.432 1.00 63.78 138 PRO A C 1
ATOM 1024 O O . PRO A 1 138 ? -41.807 -14.007 47.334 1.00 63.78 138 PRO A O 1
ATOM 1027 N N . ALA A 1 139 ? -41.702 -13.467 45.165 1.00 67.75 139 ALA A N 1
ATOM 1028 C CA . ALA A 1 139 ? -40.874 -14.596 44.744 1.00 67.75 139 ALA A CA 1
ATOM 1029 C C . ALA A 1 139 ? -39.357 -14.311 44.818 1.00 67.75 139 ALA A C 1
ATOM 1031 O O . ALA A 1 139 ? -38.567 -15.246 44.701 1.00 67.75 139 ALA A O 1
ATOM 1032 N N . ASN A 1 140 ? -38.956 -13.044 44.990 1.00 59.81 140 ASN A N 1
ATOM 1033 C CA . ASN A 1 140 ? -37.560 -12.591 44.979 1.00 59.81 140 ASN A CA 1
ATOM 1034 C C . ASN A 1 140 ? -37.066 -12.074 46.349 1.00 59.81 140 ASN A C 1
ATOM 1036 O O . ASN A 1 140 ? -35.913 -11.646 46.438 1.00 59.81 140 ASN A O 1
ATOM 1040 N N . ALA A 1 141 ? -37.918 -12.090 47.382 1.00 50.25 141 ALA A N 1
ATOM 1041 C CA . ALA A 1 141 ? -37.618 -11.660 48.752 1.00 50.25 141 ALA A CA 1
ATOM 1042 C C . ALA A 1 141 ? -37.421 -12.851 49.702 1.00 50.25 141 ALA A C 1
ATOM 1044 O O . ALA A 1 141 ? -38.179 -13.840 49.574 1.00 50.25 141 ALA A O 1
#

Foldseek 3Di:
DDPDPPPPDQDPVNVVVVVVVVVVVVCVLVVQLVVLVVLLVVLVVVPPPDPPVSVVSNVVSVCSNVVSVVVVCVVCQCCHHVVNDPDPNGPPCVVCVVVVVVVVVVVCCVPPVDPVNVVVVCVVVCVVVVVVVQCPPPVND

Secondary structure (DSSP, 8-state):
-PPPP---PPPHHHHHHHHHHHHHHHHHHHHHHHHHHHHHHHHHHT-TTS-HHHHHHHHHHHHHHHHHHHHHHHHHHHHS-GGG---TT--HHHHTHHHHHHHHHHHHHHHH--HHHHHHHHHHTTHHHHHHHHHTSTT--